Protein AF-A0A431I0K6-F1 (afdb_monomer_lite)

Secondary structure (DSSP, 8-state):
---TTTT-SHHHHHHHHHHHHHHHHHHHHHHHHHHHHHHHHHHHHHHHHHHHHHHTT---HHHHHHHHHHHHHHHHHHHHHHHHHHHHHHHHHHHHHHHHHHTT----HHHHHHHHHHHHH--GGGGSHHHHHHHHHHHHTT-

Sequence (143 aa):
MSFENLFSSEAAKQYLADIKQLVNEINQINQQIFQSSQQYIQEGYSEYSAHLQSLFTLKNPMEMFEANRKYLEHSTAKFQELVTKRYSLFQELVATLNKAQANGFKVPSSVQDLLSQFKRNSNIDAFKPENWSKFSEFFKSQA

Radius of gyration: 22.01 Å; chains: 1; bounding box: 40×24×76 Å

Structure (mmCIF, N/CA/C/O backbone):
data_AF-A0A431I0K6-F1
#
_entry.id   AF-A0A431I0K6-F1
#
loop_
_atom_site.group_PDB
_atom_site.id
_atom_site.type_symbol
_atom_site.label_atom_id
_atom_site.label_alt_id
_atom_site.label_comp_id
_atom_site.label_asym_id
_atom_site.label_entity_id
_atom_site.label_seq_id
_atom_site.pdbx_PDB_ins_code
_atom_site.Cartn_x
_atom_site.Cartn_y
_atom_site.Cartn_z
_atom_site.occupancy
_atom_site.B_iso_or_equiv
_atom_site.auth_seq_id
_atom_site.auth_comp_id
_atom_site.auth_asym_id
_atom_site.auth_atom_id
_atom_site.pdbx_PDB_model_num
ATOM 1 N N . MET A 1 1 ? 16.867 6.048 -39.315 1.00 38.44 1 MET A N 1
ATOM 2 C CA . MET A 1 1 ? 16.952 4.964 -38.316 1.00 38.44 1 MET A CA 1
ATOM 3 C C . MET A 1 1 ? 15.549 4.429 -38.129 1.00 38.44 1 MET A C 1
ATOM 5 O O . MET A 1 1 ? 14.679 5.216 -37.769 1.00 38.44 1 MET A O 1
ATOM 9 N N . SER A 1 2 ? 15.299 3.174 -38.508 1.00 34.72 2 SER A N 1
ATOM 10 C CA . SER A 1 2 ? 13.979 2.561 -38.370 1.00 34.72 2 SER A CA 1
ATOM 11 C C . SER A 1 2 ? 13.647 2.395 -36.885 1.00 34.72 2 SER A C 1
ATOM 13 O O . SER A 1 2 ? 14.501 2.045 -36.076 1.00 34.72 2 SER A O 1
ATOM 15 N N . PHE A 1 3 ? 12.393 2.674 -36.529 1.00 42.78 3 PHE A N 1
ATOM 16 C CA . PHE A 1 3 ? 11.791 2.411 -35.216 1.00 42.78 3 PHE A CA 1
ATOM 17 C C . PHE A 1 3 ? 11.561 0.906 -34.977 1.00 42.78 3 PHE A C 1
ATOM 19 O O . PHE A 1 3 ? 10.742 0.516 -34.147 1.00 42.78 3 PHE A O 1
ATOM 26 N N . GLU A 1 4 ? 12.246 0.047 -35.728 1.00 39.56 4 GLU A N 1
ATOM 27 C CA . GLU A 1 4 ? 12.100 -1.389 -35.609 1.00 39.56 4 GLU A CA 1
ATOM 28 C C . GLU A 1 4 ? 12.792 -1.835 -34.325 1.00 39.56 4 GLU A C 1
ATOM 30 O O . GLU A 1 4 ? 14.008 -1.733 -34.171 1.00 39.56 4 GLU A O 1
ATOM 35 N N . ASN A 1 5 ? 11.972 -2.349 -33.406 1.00 45.25 5 ASN A N 1
ATOM 36 C CA . ASN A 1 5 ? 12.382 -3.188 -32.289 1.00 45.25 5 ASN A CA 1
ATOM 37 C C . ASN A 1 5 ? 13.062 -2.514 -31.083 1.00 45.25 5 ASN A C 1
ATOM 39 O O . ASN A 1 5 ? 13.921 -3.102 -30.432 1.00 45.25 5 ASN A O 1
ATOM 43 N N . LEU A 1 6 ? 12.553 -1.357 -30.643 1.00 48.44 6 LEU A N 1
ATOM 44 C CA . LEU A 1 6 ? 12.852 -0.822 -29.297 1.00 48.44 6 LEU A CA 1
ATOM 45 C C . LEU A 1 6 ? 12.408 -1.753 -28.136 1.00 48.44 6 LEU A C 1
ATOM 47 O O . LEU A 1 6 ? 12.758 -1.496 -26.988 1.00 48.44 6 LEU A O 1
ATOM 51 N N . PHE A 1 7 ? 11.670 -2.833 -28.433 1.00 52.03 7 PHE A N 1
ATOM 52 C CA . PHE A 1 7 ? 11.089 -3.775 -27.465 1.00 52.03 7 PHE A CA 1
ATOM 53 C C . PHE A 1 7 ? 11.314 -5.261 -27.812 1.00 52.03 7 PHE A C 1
ATOM 55 O O . PHE A 1 7 ? 10.664 -6.133 -27.239 1.00 52.03 7 PHE A O 1
ATOM 62 N N . SER A 1 8 ? 12.217 -5.593 -28.743 1.00 55.75 8 SER A N 1
ATOM 63 C CA . SER A 1 8 ? 12.452 -7.000 -29.118 1.00 55.75 8 SER A CA 1
ATOM 64 C C . SER A 1 8 ? 13.402 -7.748 -28.191 1.00 55.75 8 SER A C 1
ATOM 66 O O . SER A 1 8 ? 13.556 -8.959 -28.348 1.00 55.75 8 SER A O 1
ATOM 68 N N . SER A 1 9 ? 14.079 -7.056 -27.271 1.00 69.00 9 SER A N 1
ATOM 69 C CA . SER A 1 9 ? 14.990 -7.713 -26.342 1.00 69.00 9 SER A CA 1
ATOM 70 C C . SER A 1 9 ? 14.202 -8.410 -25.237 1.00 69.00 9 SER A C 1
ATOM 72 O O . SER A 1 9 ? 13.230 -7.877 -24.698 1.00 69.00 9 SER A O 1
ATOM 74 N N . GLU A 1 10 ? 14.644 -9.610 -24.877 1.00 75.94 10 GLU A N 1
ATOM 75 C CA . GLU A 1 10 ? 14.040 -10.398 -23.801 1.00 75.94 10 GLU A CA 1
ATOM 76 C C . GLU A 1 10 ? 14.016 -9.621 -22.474 1.00 75.94 10 GLU A C 1
ATOM 78 O O . GLU A 1 10 ? 13.036 -9.651 -21.736 1.00 75.94 10 GLU A O 1
ATOM 83 N N . ALA A 1 11 ? 15.046 -8.806 -22.231 1.00 73.56 11 ALA A N 1
ATOM 84 C CA . ALA A 1 11 ? 15.124 -7.924 -21.072 1.00 73.56 11 ALA A CA 1
ATOM 85 C C . ALA A 1 11 ? 14.000 -6.870 -21.036 1.00 73.56 11 ALA A C 1
ATOM 87 O O . ALA A 1 11 ? 13.433 -6.618 -19.976 1.00 73.56 11 ALA A O 1
ATOM 88 N N . ALA A 1 12 ? 13.639 -6.264 -22.174 1.00 72.12 12 ALA A N 1
ATOM 89 C CA . ALA A 1 12 ? 12.556 -5.278 -22.224 1.00 72.12 12 ALA A CA 1
ATOM 90 C C . ALA A 1 12 ? 11.185 -5.919 -21.954 1.00 72.12 12 ALA A C 1
ATOM 92 O O . ALA A 1 12 ? 10.350 -5.325 -21.268 1.00 72.12 12 ALA A O 1
ATOM 93 N N . LYS A 1 13 ? 10.973 -7.147 -22.447 1.00 78.50 13 LYS A N 1
ATOM 94 C CA . LYS A 1 13 ? 9.768 -7.936 -22.155 1.00 78.50 13 LYS A CA 1
ATOM 95 C C . LYS A 1 13 ? 9.687 -8.312 -20.677 1.00 78.50 13 LYS A C 1
ATOM 97 O O . LYS A 1 13 ? 8.618 -8.165 -20.088 1.00 78.50 13 LYS A O 1
ATOM 102 N N . GLN A 1 14 ? 10.810 -8.713 -20.078 1.00 82.94 14 GLN A N 1
ATOM 103 C CA . GLN A 1 14 ? 10.878 -9.024 -18.652 1.00 82.94 14 GLN A CA 1
ATOM 104 C C . GLN A 1 14 ? 10.561 -7.794 -17.795 1.00 82.94 14 GLN A C 1
ATOM 106 O O . GLN A 1 14 ? 9.685 -7.866 -16.941 1.00 82.94 14 GLN A O 1
ATOM 111 N N . TYR A 1 15 ? 11.165 -6.633 -18.079 1.00 81.12 15 TYR A N 1
ATOM 112 C CA . TYR A 1 15 ? 10.842 -5.403 -17.347 1.00 81.12 15 TYR A CA 1
ATOM 113 C C . TYR A 1 15 ? 9.363 -5.030 -17.459 1.00 81.12 15 TYR A C 1
ATOM 115 O O . TYR A 1 15 ? 8.754 -4.634 -16.468 1.00 81.12 15 TYR A O 1
ATOM 123 N N . LEU A 1 16 ? 8.760 -5.170 -18.643 1.00 81.62 16 LEU A N 1
ATOM 124 C CA . LEU A 1 16 ? 7.332 -4.913 -18.815 1.00 81.62 16 LEU A CA 1
ATOM 125 C C . LEU A 1 16 ? 6.475 -5.876 -17.978 1.00 81.62 16 LEU A C 1
ATOM 127 O O . LEU A 1 16 ? 5.482 -5.440 -17.395 1.00 81.62 16 LEU A O 1
ATOM 131 N N . ALA A 1 17 ? 6.845 -7.157 -17.916 1.00 84.69 17 ALA A N 1
ATOM 132 C CA . ALA A 1 17 ? 6.161 -8.156 -17.101 1.00 84.69 17 ALA A CA 1
ATOM 133 C C . ALA A 1 17 ? 6.278 -7.842 -15.600 1.00 84.69 17 ALA A C 1
ATOM 135 O O . ALA A 1 17 ? 5.253 -7.768 -14.922 1.00 84.69 17 ALA A O 1
ATOM 136 N N . ASP A 1 18 ? 7.488 -7.552 -15.116 1.00 84.56 18 ASP A N 1
ATOM 137 C CA . ASP A 1 18 ? 7.754 -7.212 -13.713 1.00 84.56 18 ASP A CA 1
ATOM 138 C C . ASP A 1 18 ? 6.982 -5.951 -13.292 1.00 84.56 18 ASP A C 1
ATOM 140 O O . ASP A 1 18 ? 6.323 -5.918 -12.253 1.00 84.56 18 ASP A O 1
ATOM 144 N N . ILE A 1 19 ? 6.988 -4.909 -14.134 1.00 84.25 19 ILE A N 1
ATOM 145 C CA . ILE A 1 19 ? 6.246 -3.667 -13.876 1.00 84.25 19 ILE A CA 1
ATOM 146 C C . ILE A 1 19 ? 4.733 -3.934 -13.848 1.00 84.25 19 ILE A C 1
ATOM 148 O O . ILE A 1 19 ? 4.036 -3.409 -12.977 1.00 84.25 19 ILE A O 1
ATOM 152 N N . LYS A 1 20 ? 4.204 -4.751 -14.771 1.00 84.38 20 LYS A N 1
ATOM 153 C CA . LYS A 1 20 ? 2.782 -5.142 -14.777 1.00 84.38 20 LYS A CA 1
ATOM 154 C C . LYS A 1 20 ? 2.404 -5.895 -13.505 1.00 84.38 20 LYS A C 1
ATOM 156 O O . LYS A 1 20 ? 1.363 -5.597 -12.919 1.00 84.38 20 LYS A O 1
ATOM 161 N N . GLN A 1 21 ? 3.238 -6.836 -13.070 1.00 87.69 21 GLN A N 1
ATOM 162 C CA . GLN A 1 21 ? 3.013 -7.591 -11.843 1.00 87.69 21 GLN A CA 1
ATOM 163 C C . GLN A 1 21 ? 2.968 -6.664 -10.625 1.00 87.69 21 GLN A C 1
ATOM 165 O O . GLN A 1 21 ? 1.979 -6.678 -9.896 1.00 87.69 21 GLN A O 1
ATOM 170 N N . LEU A 1 22 ? 3.964 -5.790 -10.463 1.00 84.44 22 LEU A N 1
ATOM 171 C CA . LEU A 1 22 ? 4.022 -4.847 -9.343 1.00 84.44 22 LEU A CA 1
ATOM 172 C C . LEU A 1 22 ? 2.802 -3.916 -9.305 1.00 84.44 22 LEU A C 1
ATOM 174 O O . LEU A 1 22 ? 2.212 -3.709 -8.246 1.00 84.44 22 LEU A O 1
ATOM 178 N N . VAL A 1 23 ? 2.363 -3.392 -10.456 1.00 83.31 23 VAL A N 1
ATOM 179 C CA . VAL A 1 23 ? 1.148 -2.560 -10.522 1.00 83.31 23 VAL A CA 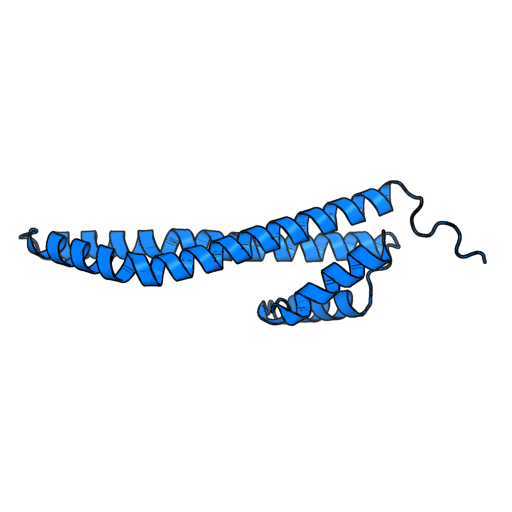1
ATOM 180 C C . VAL A 1 23 ? -0.100 -3.351 -10.112 1.00 83.31 23 VAL A C 1
ATOM 182 O O . VAL A 1 23 ? -0.959 -2.819 -9.404 1.00 83.31 23 VAL A O 1
ATOM 185 N N . ASN A 1 24 ? -0.204 -4.622 -10.506 1.00 84.06 24 ASN A N 1
ATOM 186 C CA . ASN A 1 24 ? -1.318 -5.486 -10.116 1.00 84.06 24 ASN A CA 1
ATOM 187 C C . ASN A 1 24 ? -1.308 -5.817 -8.617 1.00 84.06 24 ASN A C 1
ATOM 189 O O . ASN A 1 24 ? -2.356 -5.751 -7.977 1.00 84.06 24 ASN A O 1
ATOM 193 N N . GLU A 1 25 ? -0.148 -6.114 -8.037 1.00 85.00 25 GLU A N 1
ATOM 194 C CA . GLU A 1 25 ? -0.017 -6.375 -6.599 1.00 85.00 25 GLU A CA 1
ATOM 195 C C . GLU A 1 25 ? -0.364 -5.134 -5.766 1.00 85.00 25 GLU A C 1
ATOM 197 O O . GLU A 1 25 ? -1.108 -5.223 -4.787 1.00 85.00 25 GLU A O 1
ATOM 202 N N . ILE A 1 26 ? 0.083 -3.948 -6.194 1.00 81.75 26 ILE A N 1
ATOM 203 C CA . ILE A 1 26 ? -0.297 -2.677 -5.563 1.00 81.75 26 ILE A CA 1
ATOM 204 C C . ILE A 1 26 ? -1.814 -2.462 -5.648 1.00 81.75 26 ILE A C 1
ATOM 206 O O . ILE A 1 26 ? -2.431 -2.040 -4.668 1.00 81.75 26 ILE A O 1
ATOM 210 N N . ASN A 1 27 ? -2.438 -2.778 -6.788 1.00 81.31 27 ASN A N 1
ATOM 211 C CA . ASN A 1 27 ? -3.893 -2.709 -6.943 1.00 81.31 27 ASN A CA 1
ATOM 212 C C . ASN A 1 27 ? -4.630 -3.621 -5.963 1.00 81.31 27 ASN A C 1
ATOM 214 O O . ASN A 1 27 ? -5.585 -3.182 -5.321 1.00 81.31 27 ASN A O 1
ATOM 218 N N . GLN A 1 28 ? -4.176 -4.864 -5.820 1.00 83.50 28 GLN A N 1
ATOM 219 C CA . GLN A 1 28 ? -4.761 -5.816 -4.879 1.00 83.50 28 GLN A CA 1
ATOM 220 C C . GLN A 1 28 ? -4.639 -5.320 -3.435 1.00 83.50 28 GLN A C 1
ATOM 222 O O . GLN A 1 28 ? -5.629 -5.322 -2.705 1.00 83.50 28 GLN A O 1
ATOM 227 N N . ILE A 1 29 ? -3.468 -4.815 -3.032 1.00 82.75 29 ILE A N 1
ATOM 228 C CA . ILE A 1 29 ? -3.279 -4.242 -1.693 1.00 82.75 29 ILE A CA 1
ATOM 229 C C . ILE A 1 29 ? -4.176 -3.017 -1.471 1.00 82.75 29 ILE A C 1
ATOM 231 O O . ILE A 1 29 ? -4.784 -2.894 -0.411 1.00 82.75 29 ILE A O 1
ATOM 235 N N . ASN A 1 30 ? -4.325 -2.130 -2.459 1.00 79.06 30 ASN A N 1
ATOM 236 C CA . ASN A 1 30 ? -5.230 -0.980 -2.349 1.00 79.06 30 ASN A CA 1
ATOM 237 C C . ASN A 1 30 ? -6.687 -1.418 -2.122 1.00 79.06 30 ASN A C 1
ATOM 239 O O . ASN A 1 30 ? -7.383 -0.831 -1.294 1.00 79.06 30 ASN A O 1
ATOM 243 N N . GLN A 1 31 ? -7.141 -2.460 -2.825 1.00 80.94 31 GLN A N 1
ATOM 244 C CA . GLN A 1 31 ? -8.477 -3.029 -2.633 1.00 80.94 31 GLN A CA 1
ATOM 245 C C . GLN A 1 31 ? -8.631 -3.654 -1.243 1.00 80.94 31 GLN A C 1
ATOM 247 O O . GLN A 1 31 ? -9.644 -3.423 -0.590 1.00 80.94 31 GLN A O 1
ATOM 252 N N . GLN A 1 32 ? -7.619 -4.380 -0.761 1.00 81.94 32 GLN A N 1
ATOM 253 C CA . GLN A 1 32 ? -7.614 -4.958 0.587 1.00 81.94 32 GLN A CA 1
ATOM 254 C C . GLN A 1 32 ? -7.644 -3.885 1.677 1.00 81.94 32 GLN A C 1
ATOM 256 O O . GLN A 1 32 ? -8.368 -4.036 2.654 1.00 81.94 32 GLN A O 1
ATOM 261 N N . ILE A 1 33 ? -6.911 -2.781 1.504 1.00 78.12 33 ILE A N 1
ATOM 262 C CA . ILE A 1 33 ? -6.958 -1.630 2.415 1.00 78.12 33 ILE A CA 1
ATOM 263 C C . ILE A 1 33 ? -8.367 -1.040 2.433 1.00 78.12 33 ILE A C 1
ATOM 265 O O . ILE A 1 33 ? -8.930 -0.857 3.507 1.00 78.12 33 ILE A O 1
ATOM 269 N N . PHE A 1 34 ? -8.959 -0.791 1.261 1.00 77.69 34 PHE A N 1
ATOM 270 C CA . PHE A 1 34 ? -10.315 -0.253 1.169 1.00 77.69 34 PHE A CA 1
ATOM 271 C C . PHE A 1 34 ? -11.344 -1.173 1.841 1.00 77.69 34 PHE A C 1
ATOM 273 O O . PHE A 1 34 ? -12.154 -0.708 2.641 1.00 77.69 34 PHE A O 1
ATOM 280 N N . GLN A 1 35 ? -11.281 -2.479 1.570 1.00 78.88 35 GLN A N 1
ATOM 281 C CA . GLN A 1 35 ? -12.140 -3.480 2.205 1.00 78.88 35 GLN A CA 1
ATOM 282 C C . GLN A 1 35 ? -11.927 -3.528 3.718 1.00 78.88 35 GLN A C 1
ATOM 284 O O . GLN A 1 35 ? -12.900 -3.479 4.459 1.00 78.88 35 GLN A O 1
ATOM 289 N N . SER A 1 36 ? -10.676 -3.539 4.185 1.00 76.12 36 SER A N 1
ATOM 290 C CA . SER A 1 36 ? -10.355 -3.528 5.613 1.00 76.12 36 SER A CA 1
ATOM 291 C C . SER A 1 36 ? -10.863 -2.262 6.301 1.00 76.12 36 SER A C 1
ATOM 293 O O . SER A 1 36 ? -11.294 -2.335 7.446 1.00 76.12 36 SER A O 1
ATOM 295 N N . SER A 1 37 ? -10.842 -1.108 5.628 1.00 74.06 37 SER A N 1
ATOM 296 C CA . SER A 1 37 ? -11.428 0.129 6.152 1.00 74.06 37 SER A CA 1
ATOM 297 C C . SER A 1 37 ? -12.954 0.062 6.213 1.00 74.06 37 SER A C 1
ATOM 299 O O . SER A 1 37 ? -13.535 0.505 7.197 1.00 74.06 37 SER A O 1
ATOM 301 N N . GLN A 1 38 ? -13.614 -0.509 5.201 1.00 74.62 38 GLN A N 1
ATOM 302 C CA . GLN A 1 38 ? -15.068 -0.712 5.214 1.00 74.62 38 GLN A CA 1
ATOM 303 C C . GLN A 1 38 ? -15.494 -1.710 6.297 1.00 74.62 38 GLN A C 1
ATOM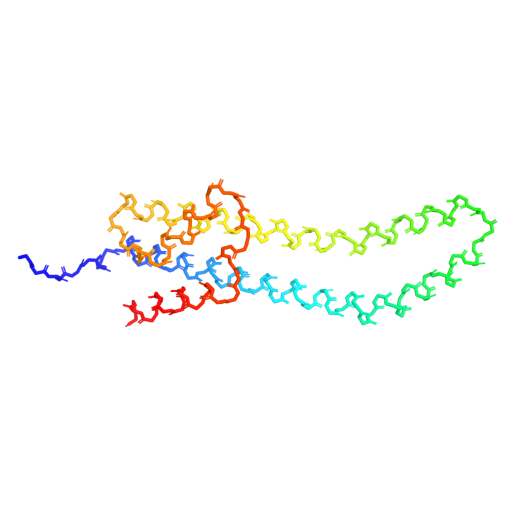 305 O O . GLN A 1 38 ? -16.438 -1.432 7.030 1.00 74.62 38 GLN A O 1
ATOM 310 N N . GLN A 1 39 ? -14.766 -2.818 6.452 1.00 70.56 39 GLN A N 1
ATOM 311 C CA . GLN A 1 39 ? -14.963 -3.786 7.534 1.00 70.56 39 GLN A CA 1
ATOM 312 C C . GLN A 1 39 ? -14.750 -3.136 8.897 1.00 70.56 39 GLN A C 1
ATOM 314 O O . GLN A 1 39 ? -15.618 -3.230 9.750 1.00 70.56 39 GLN A O 1
ATOM 319 N N . TYR A 1 40 ? -13.676 -2.369 9.088 1.00 68.94 40 TYR A N 1
ATOM 320 C CA . TYR A 1 40 ? -13.470 -1.629 10.335 1.00 68.94 40 TYR A CA 1
ATOM 321 C C . TYR A 1 40 ? -14.631 -0.669 10.647 1.00 68.94 40 TYR A C 1
ATOM 323 O O . TYR A 1 40 ? -15.027 -0.532 11.799 1.00 68.94 40 TYR A O 1
ATOM 331 N N . ILE A 1 41 ? -15.219 -0.025 9.636 1.00 68.81 41 ILE A N 1
ATOM 332 C CA . ILE A 1 41 ? -16.385 0.845 9.833 1.00 68.81 41 ILE A CA 1
ATOM 333 C C . ILE A 1 41 ? -17.647 0.028 10.146 1.00 68.81 41 ILE A C 1
ATOM 335 O O . ILE A 1 41 ? -18.417 0.426 11.008 1.00 68.81 41 ILE A O 1
ATOM 339 N N . GLN A 1 42 ? -17.899 -1.091 9.466 1.00 68.06 42 GLN A N 1
ATOM 340 C CA . GLN A 1 42 ? -19.146 -1.855 9.613 1.00 68.06 42 GLN A CA 1
ATOM 341 C C . GLN A 1 42 ? -19.108 -2.844 10.785 1.00 68.06 42 GLN A C 1
ATOM 343 O O . GLN A 1 42 ? -19.999 -2.845 11.633 1.00 68.06 42 GLN A O 1
ATOM 348 N N . GLU A 1 43 ? -18.069 -3.671 10.838 1.00 62.84 43 GLU A N 1
ATOM 349 C CA . GLU A 1 43 ? -17.837 -4.686 11.865 1.00 62.84 43 GLU A CA 1
ATOM 350 C C . GLU A 1 43 ? -17.297 -4.027 13.137 1.00 62.84 43 GLU A C 1
ATOM 352 O O . GLU A 1 43 ? -17.765 -4.342 14.226 1.00 62.84 43 GLU A O 1
ATOM 357 N N . GLY A 1 44 ? -16.423 -3.022 13.019 1.00 63.94 44 GLY A N 1
ATOM 358 C CA . GLY A 1 44 ? -15.783 -2.399 14.178 1.00 63.94 44 GLY A CA 1
ATOM 359 C C . GLY A 1 44 ? -16.751 -1.730 15.152 1.00 63.94 44 GLY A C 1
ATOM 360 O O . GLY A 1 44 ? -16.514 -1.814 16.349 1.00 63.94 44 GLY A O 1
ATOM 361 N N . TYR A 1 45 ? -17.876 -1.141 14.719 1.00 64.00 45 TYR A N 1
ATOM 362 C CA . TYR A 1 45 ? -18.868 -0.614 15.675 1.00 64.00 45 TYR A CA 1
ATOM 363 C C . TYR A 1 45 ? -19.594 -1.724 16.447 1.00 64.00 45 TYR A C 1
ATOM 365 O O . TYR A 1 45 ? -19.824 -1.586 17.651 1.00 64.00 45 TYR A O 1
ATOM 373 N N . SER A 1 46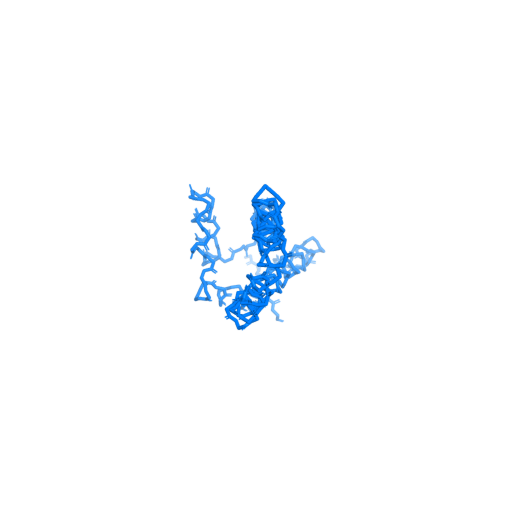 ? -19.939 -2.826 15.777 1.00 75.44 46 SER A N 1
ATOM 374 C CA . SER A 1 46 ? -20.625 -3.960 16.406 1.00 75.44 46 SER A CA 1
ATOM 375 C C . SER A 1 46 ? -19.675 -4.766 17.296 1.00 75.44 46 SER A C 1
ATOM 377 O O . SER A 1 46 ? -19.991 -5.051 18.451 1.00 75.44 46 SER A O 1
ATOM 379 N N . GLU A 1 47 ? -18.489 -5.097 16.790 1.00 79.12 47 GLU A N 1
ATOM 380 C CA . GLU A 1 47 ? -17.452 -5.834 17.511 1.00 79.12 47 GLU A CA 1
ATOM 381 C C . GLU A 1 47 ? -16.895 -5.024 18.678 1.00 79.12 47 GLU A C 1
ATOM 383 O O . GLU A 1 47 ? -16.732 -5.571 19.766 1.00 79.12 47 GLU A O 1
ATOM 388 N N . TYR A 1 48 ? -16.697 -3.709 18.519 1.00 78.25 48 TYR A N 1
ATOM 389 C CA . TYR A 1 48 ? -16.271 -2.863 19.633 1.00 78.25 48 TYR A CA 1
ATOM 390 C C . TYR A 1 48 ? -17.358 -2.748 20.703 1.00 78.25 48 TYR A C 1
ATOM 392 O O . TYR A 1 48 ? -17.045 -2.753 21.889 1.00 78.25 48 TYR A O 1
ATOM 400 N N . SER A 1 49 ? -18.640 -2.707 20.321 1.00 80.38 49 SER A N 1
ATOM 401 C CA . SER A 1 49 ? -19.741 -2.744 21.291 1.00 80.38 49 SER A CA 1
ATOM 402 C C . SER A 1 49 ? -19.753 -4.054 22.089 1.00 80.38 49 SER A C 1
ATOM 404 O O . SER A 1 49 ? -19.853 -4.021 23.317 1.00 80.38 49 SER A O 1
ATOM 406 N N . ALA A 1 50 ? -19.574 -5.199 21.423 1.00 85.94 50 ALA A N 1
ATOM 407 C CA . ALA A 1 50 ? -19.461 -6.501 22.079 1.00 85.94 50 ALA A CA 1
ATOM 408 C C . ALA A 1 50 ? -18.199 -6.605 22.959 1.00 85.94 50 ALA A C 1
ATOM 410 O O . ALA A 1 50 ? -18.255 -7.107 24.082 1.00 85.94 50 ALA A O 1
ATOM 411 N N . HIS A 1 51 ? -17.071 -6.067 22.491 1.00 88.75 51 HIS A N 1
ATOM 412 C CA . HIS A 1 51 ? -15.829 -5.979 23.255 1.00 88.75 51 HIS A CA 1
ATOM 413 C C . HIS A 1 51 ? -16.015 -5.134 24.519 1.00 88.75 51 HIS A C 1
ATOM 415 O O . HIS A 1 51 ? -15.700 -5.607 25.607 1.00 88.75 51 HIS A O 1
ATOM 421 N N . LEU A 1 52 ? -16.628 -3.949 24.423 1.00 86.00 52 LEU A N 1
ATOM 422 C CA . LEU A 1 52 ? -16.966 -3.117 25.584 1.00 86.00 52 LEU A CA 1
ATOM 423 C C . LEU A 1 52 ? -17.845 -3.873 26.589 1.00 86.00 52 LEU A C 1
ATOM 425 O O . LEU A 1 52 ? -17.581 -3.812 27.787 1.00 86.00 52 LEU A O 1
ATOM 429 N N . GLN A 1 53 ? -18.844 -4.629 26.122 1.00 90.00 53 GLN A N 1
ATOM 430 C CA . GLN A 1 53 ? -19.654 -5.487 26.994 1.00 90.00 53 GLN A CA 1
ATOM 431 C C . GLN A 1 53 ? -18.809 -6.554 27.696 1.00 90.00 53 GLN A C 1
ATOM 433 O O . GLN A 1 53 ? -18.991 -6.784 28.891 1.00 90.00 53 GLN A O 1
ATOM 438 N N . SER A 1 54 ? -17.844 -7.159 26.996 1.00 91.25 54 SER A N 1
ATOM 439 C CA . SER A 1 54 ? -16.924 -8.122 27.608 1.00 91.25 54 SER A CA 1
ATOM 440 C C . SER A 1 54 ? -16.020 -7.479 28.665 1.00 91.25 54 SER A C 1
ATOM 442 O O . SER A 1 54 ? -15.787 -8.094 29.705 1.00 91.25 54 SER A O 1
ATOM 444 N N . LEU A 1 55 ? -15.589 -6.223 28.483 1.00 89.81 55 LEU A N 1
ATOM 445 C CA . LEU A 1 55 ? -14.795 -5.503 29.485 1.00 89.81 55 LEU A CA 1
ATOM 446 C C . LEU A 1 55 ? -15.561 -5.331 30.804 1.00 89.81 55 LEU A C 1
ATOM 448 O O . LEU A 1 55 ? -14.964 -5.473 31.866 1.00 89.81 55 LEU A O 1
ATOM 452 N N . PHE A 1 56 ? -16.881 -5.119 30.758 1.00 88.25 56 PHE A N 1
ATOM 453 C CA . PHE A 1 56 ? -17.718 -5.014 31.963 1.00 88.25 56 PHE A CA 1
ATOM 454 C C . PHE A 1 56 ? -17.872 -6.333 32.739 1.00 88.25 56 PHE A C 1
ATOM 456 O O . PHE A 1 56 ? -18.336 -6.318 33.879 1.00 88.25 56 PHE A O 1
ATOM 463 N N . THR A 1 57 ? -17.484 -7.471 32.155 1.00 91.62 57 THR A N 1
ATOM 464 C CA . THR A 1 57 ? -17.442 -8.763 32.867 1.00 91.62 57 THR A CA 1
ATOM 465 C C . THR A 1 57 ? -16.174 -8.934 33.705 1.00 91.62 57 THR A C 1
ATOM 467 O O . THR A 1 57 ? -16.150 -9.742 34.639 1.00 91.62 57 THR A O 1
ATOM 470 N N . LEU A 1 58 ? -15.131 -8.154 33.412 1.00 90.19 58 LEU A N 1
ATOM 471 C CA . LEU A 1 58 ? -13.888 -8.152 34.169 1.00 90.19 58 LEU A CA 1
ATOM 472 C C . LEU A 1 58 ? -14.080 -7.334 35.449 1.00 90.19 58 LEU A C 1
ATOM 474 O O . LEU A 1 58 ? -14.675 -6.261 35.445 1.00 90.19 58 LEU A O 1
ATOM 478 N N . LYS A 1 59 ? -13.564 -7.841 36.571 1.00 87.62 59 LYS A N 1
ATOM 479 C CA . LYS A 1 59 ? -13.671 -7.166 37.879 1.00 87.62 59 LYS A CA 1
ATOM 480 C C . LYS A 1 59 ? -12.457 -6.298 38.200 1.00 87.62 59 LYS A C 1
ATOM 482 O O . LYS A 1 59 ? -12.534 -5.436 39.069 1.00 87.62 59 LYS A O 1
ATOM 487 N N . ASN A 1 60 ? -11.341 -6.541 37.518 1.00 90.31 60 ASN A N 1
ATOM 488 C CA . ASN A 1 60 ? -10.071 -5.874 37.749 1.00 90.31 60 ASN A CA 1
ATOM 489 C C . ASN A 1 60 ? -9.848 -4.772 36.692 1.00 90.31 60 ASN A C 1
ATOM 491 O O . ASN A 1 60 ? -9.721 -5.087 35.506 1.00 90.31 60 ASN A O 1
ATOM 495 N N . PRO A 1 61 ? -9.753 -3.491 37.093 1.00 76.25 61 PRO A N 1
ATOM 496 C CA . PRO A 1 61 ? -9.510 -2.379 36.175 1.00 76.25 61 PRO A CA 1
ATOM 497 C C . PRO A 1 61 ? -8.240 -2.522 35.328 1.00 76.25 61 PRO A C 1
ATOM 499 O O . PRO A 1 61 ? -8.221 -2.064 34.187 1.00 76.25 61 PRO A O 1
ATOM 502 N N . MET A 1 62 ? -7.196 -3.188 35.837 1.00 85.38 62 MET A N 1
ATOM 503 C CA . MET A 1 62 ? -5.988 -3.410 35.038 1.00 85.38 62 MET A CA 1
ATOM 504 C C . MET A 1 62 ? -6.160 -4.487 33.972 1.00 85.38 62 MET A C 1
ATOM 506 O O . MET A 1 62 ? -5.619 -4.349 32.878 1.00 85.38 62 MET A O 1
ATOM 510 N N . GLU A 1 63 ? -6.952 -5.522 34.245 1.00 86.25 63 GLU A N 1
ATOM 511 C CA . GLU A 1 63 ? -7.303 -6.522 33.231 1.00 86.25 63 GLU A CA 1
ATOM 512 C C . GLU A 1 63 ? -8.169 -5.902 32.134 1.00 86.25 63 GLU A C 1
ATOM 514 O O . GLU A 1 63 ? -7.952 -6.188 30.959 1.00 86.25 63 GLU A O 1
ATOM 519 N N . MET A 1 64 ? -9.086 -4.995 32.495 1.00 83.62 64 MET A N 1
ATOM 520 C CA . MET A 1 64 ? -9.865 -4.222 31.522 1.00 83.62 64 MET A CA 1
ATOM 521 C C . MET A 1 64 ? -8.968 -3.367 30.627 1.00 83.62 64 MET A C 1
ATOM 523 O O . MET A 1 64 ? -9.122 -3.386 29.406 1.00 83.62 64 MET A O 1
ATOM 527 N N . PHE A 1 65 ? -8.021 -2.633 31.220 1.00 81.88 65 PHE A N 1
ATOM 528 C CA . PHE A 1 65 ? -7.082 -1.802 30.470 1.00 81.88 65 PHE A CA 1
ATOM 529 C C . PHE A 1 65 ? -6.241 -2.634 29.495 1.00 81.88 65 PHE A C 1
ATOM 531 O O . PHE A 1 65 ? -6.179 -2.309 28.311 1.00 81.88 65 PHE A O 1
ATOM 538 N N . GLU A 1 66 ? -5.644 -3.734 29.959 1.00 84.81 66 GLU A N 1
ATOM 539 C CA . GLU A 1 66 ? -4.815 -4.602 29.116 1.00 84.81 66 GLU A CA 1
ATOM 540 C C . GLU A 1 66 ? -5.619 -5.298 28.012 1.00 84.81 66 GLU A C 1
ATOM 542 O O . GLU A 1 66 ? -5.158 -5.384 26.873 1.00 84.81 66 GLU A O 1
ATOM 547 N N . ALA A 1 67 ? -6.832 -5.767 28.315 1.00 85.31 67 ALA A N 1
ATOM 548 C CA . ALA A 1 67 ? -7.721 -6.360 27.320 1.00 85.31 67 ALA A CA 1
ATOM 549 C C . ALA A 1 67 ? -8.118 -5.337 26.248 1.00 85.31 67 ALA A C 1
ATOM 551 O O . ALA A 1 67 ? -8.085 -5.642 25.054 1.00 85.31 67 ALA A O 1
ATOM 552 N N . ASN A 1 68 ? -8.426 -4.103 26.655 1.00 83.75 68 ASN A N 1
ATOM 553 C CA . ASN A 1 68 ? -8.758 -3.038 25.719 1.00 83.75 68 ASN A CA 1
ATOM 554 C C . ASN A 1 68 ? -7.557 -2.619 24.863 1.00 83.75 68 ASN A C 1
ATOM 556 O O . ASN A 1 68 ? -7.688 -2.487 23.648 1.00 83.75 68 ASN A O 1
ATOM 560 N N . ARG A 1 69 ? -6.371 -2.480 25.469 1.00 82.19 69 ARG A N 1
ATOM 561 C CA . ARG A 1 69 ? -5.122 -2.183 24.757 1.00 82.19 69 ARG A CA 1
ATOM 562 C C . ARG A 1 69 ? -4.850 -3.220 23.665 1.00 82.19 69 ARG A C 1
ATOM 564 O O . ARG A 1 69 ? -4.643 -2.844 22.517 1.00 82.19 69 ARG A O 1
ATOM 571 N N . LYS A 1 70 ? -4.923 -4.515 23.995 1.00 84.94 70 LYS A N 1
ATOM 572 C CA . LYS A 1 70 ? -4.701 -5.611 23.034 1.00 84.94 70 LYS A CA 1
ATOM 573 C C . LYS A 1 70 ? -5.707 -5.613 21.885 1.00 84.94 70 LYS A C 1
ATOM 575 O O . LYS A 1 70 ? -5.317 -5.857 20.748 1.00 84.94 70 LYS A O 1
ATOM 580 N N . TYR A 1 71 ? -6.982 -5.341 22.165 1.00 83.12 71 TYR A N 1
ATOM 581 C CA . TYR A 1 71 ? -8.012 -5.248 21.129 1.00 83.12 71 TYR A CA 1
ATOM 582 C C . TYR A 1 71 ? -7.706 -4.118 20.135 1.00 83.12 71 TYR A C 1
ATOM 584 O O . TYR A 1 71 ? -7.706 -4.330 18.921 1.00 83.12 71 TYR A O 1
ATOM 592 N N . LEU A 1 72 ? -7.367 -2.931 20.650 1.00 76.38 72 LEU A N 1
ATOM 593 C CA . LEU A 1 72 ? -7.004 -1.780 19.823 1.00 76.38 72 LEU A CA 1
ATOM 594 C C . LEU A 1 72 ? -5.736 -2.052 19.000 1.00 76.38 72 LEU A C 1
ATOM 596 O O . LEU A 1 72 ? -5.718 -1.780 17.799 1.00 76.38 72 LEU A O 1
ATOM 600 N N . GLU A 1 73 ? -4.711 -2.651 19.604 1.00 77.19 73 GLU A N 1
ATOM 601 C CA . GLU A 1 73 ? -3.478 -3.057 18.914 1.00 77.19 73 GLU A CA 1
ATOM 602 C C . GLU A 1 73 ? -3.747 -4.071 17.800 1.00 77.19 73 GLU A C 1
ATOM 604 O O . GLU A 1 73 ? -3.250 -3.915 16.688 1.00 77.19 73 GLU A O 1
ATOM 609 N N . HIS A 1 74 ? -4.583 -5.079 18.051 1.00 77.94 74 HIS A N 1
ATOM 610 C CA . HIS A 1 74 ? -4.925 -6.072 17.037 1.00 77.94 74 HIS A CA 1
ATOM 611 C C . HIS A 1 74 ? -5.685 -5.450 15.857 1.00 77.94 74 HIS A C 1
ATOM 613 O O . HIS A 1 74 ? -5.359 -5.713 14.698 1.00 77.94 74 HIS A O 1
ATOM 619 N N . SER A 1 75 ? -6.652 -4.572 16.148 1.00 69.31 75 SER A N 1
ATOM 620 C CA . SER A 1 75 ? -7.451 -3.894 15.120 1.00 69.31 75 SER A CA 1
ATOM 621 C C . SER A 1 75 ? -6.612 -2.978 14.217 1.00 69.31 75 SER A C 1
ATOM 623 O O . SER A 1 75 ? -6.916 -2.808 13.037 1.00 69.31 75 SER A O 1
ATOM 625 N N . THR A 1 76 ? -5.519 -2.424 14.748 1.00 72.62 76 THR A N 1
ATOM 626 C CA . THR A 1 76 ? -4.640 -1.487 14.037 1.00 72.62 76 THR A CA 1
ATOM 627 C C . THR A 1 76 ? -3.467 -2.179 13.340 1.00 72.62 76 THR A C 1
ATOM 629 O O . THR A 1 76 ? -3.048 -1.719 12.276 1.00 72.62 76 THR A O 1
ATOM 632 N N . ALA A 1 77 ? -2.988 -3.316 13.858 1.00 77.31 77 ALA A N 1
ATOM 633 C CA . ALA A 1 77 ? -1.850 -4.052 13.305 1.00 77.31 77 ALA A CA 1
ATOM 634 C C . ALA A 1 77 ? -2.079 -4.515 11.857 1.00 77.31 77 ALA A C 1
ATOM 636 O O . ALA A 1 77 ? -1.235 -4.275 10.997 1.00 77.31 77 ALA A O 1
ATOM 637 N N . LYS A 1 78 ? -3.244 -5.099 11.546 1.00 74.69 78 LYS A N 1
ATOM 638 C CA . LYS A 1 78 ? -3.559 -5.577 10.185 1.00 74.69 78 LYS A CA 1
ATOM 639 C C . LYS A 1 78 ? -3.562 -4.441 9.158 1.00 74.69 78 LYS A C 1
ATOM 641 O O . LYS A 1 78 ? -3.041 -4.584 8.053 1.00 74.69 78 LYS A O 1
ATOM 646 N N . PHE A 1 79 ? -4.138 -3.295 9.518 1.00 73.69 79 PHE A N 1
ATOM 647 C CA . PHE A 1 79 ? -4.131 -2.118 8.652 1.00 73.69 79 PHE A CA 1
ATOM 648 C C . PHE A 1 79 ? -2.707 -1.586 8.458 1.00 73.69 79 PHE A C 1
ATOM 650 O O . PHE A 1 79 ? -2.307 -1.271 7.337 1.00 73.69 79 PHE A O 1
ATOM 657 N N . GLN A 1 80 ? -1.923 -1.544 9.535 1.00 75.94 80 GLN A N 1
ATOM 658 C CA . GLN A 1 80 ? -0.531 -1.116 9.491 1.00 75.94 80 GLN A CA 1
ATOM 659 C C . GLN A 1 80 ? 0.320 -2.026 8.594 1.00 75.94 80 GLN A C 1
ATOM 661 O O . GLN A 1 80 ? 1.057 -1.517 7.754 1.00 75.94 80 GLN A O 1
ATOM 666 N N . GLU A 1 81 ? 0.160 -3.348 8.681 1.00 81.06 81 GLU A N 1
ATOM 667 C CA . GLU A 1 81 ? 0.828 -4.312 7.797 1.00 81.06 81 GLU A CA 1
ATOM 668 C C . GLU A 1 81 ? 0.499 -4.072 6.318 1.00 81.06 81 GLU A C 1
ATOM 670 O O . GLU A 1 81 ? 1.402 -4.028 5.478 1.00 81.06 81 GLU A O 1
ATOM 675 N N . LEU A 1 82 ? -0.782 -3.863 5.988 1.00 79.12 82 LEU A N 1
ATOM 676 C CA . LEU A 1 82 ? -1.212 -3.577 4.617 1.00 79.12 82 LEU A CA 1
ATOM 677 C C . LEU A 1 82 ? -0.606 -2.267 4.091 1.00 79.12 82 LEU A C 1
ATOM 679 O O . LEU A 1 82 ? -0.132 -2.218 2.953 1.00 79.12 82 LEU A O 1
ATOM 683 N N . VAL A 1 83 ? -0.575 -1.216 4.915 1.00 76.12 83 VAL A N 1
ATOM 684 C CA . VAL A 1 83 ? 0.029 0.077 4.558 1.00 76.12 83 VAL A CA 1
ATOM 685 C C . VAL A 1 83 ? 1.543 -0.049 4.369 1.00 76.12 83 VAL A C 1
ATOM 687 O O . VAL A 1 83 ? 2.079 0.459 3.381 1.00 76.12 83 VAL A O 1
ATOM 690 N N . THR A 1 84 ? 2.238 -0.767 5.252 1.00 81.44 84 THR A N 1
ATOM 691 C CA . THR A 1 84 ? 3.679 -1.026 5.127 1.00 81.44 84 THR A CA 1
ATOM 692 C C . THR A 1 84 ? 3.992 -1.821 3.861 1.00 81.44 84 THR A C 1
ATOM 694 O O . THR A 1 84 ? 4.891 -1.444 3.105 1.00 81.44 84 THR A O 1
ATOM 697 N N . LYS A 1 85 ? 3.219 -2.875 3.568 1.00 84.12 85 LYS A N 1
ATOM 698 C CA . LYS A 1 85 ? 3.384 -3.672 2.347 1.00 84.12 85 LYS A CA 1
ATOM 699 C C . LYS A 1 85 ? 3.146 -2.837 1.089 1.00 84.12 85 LYS A C 1
ATOM 701 O O . LYS A 1 85 ? 3.949 -2.899 0.161 1.00 84.12 85 LYS A O 1
ATOM 706 N N . ARG A 1 86 ? 2.102 -2.000 1.076 1.00 80.88 86 ARG A N 1
ATOM 707 C CA . ARG A 1 86 ? 1.833 -1.044 -0.012 1.00 80.88 86 ARG A CA 1
ATOM 708 C C . ARG A 1 86 ? 3.041 -0.145 -0.273 1.00 80.88 86 ARG A C 1
ATOM 710 O O . ARG A 1 86 ? 3.448 0.022 -1.419 1.00 80.88 86 ARG A O 1
ATOM 717 N N . TYR A 1 87 ? 3.613 0.427 0.784 1.00 78.50 87 TYR A N 1
ATOM 718 C CA . TYR A 1 87 ? 4.769 1.311 0.674 1.00 78.50 87 TYR A CA 1
ATOM 719 C C . TYR A 1 87 ? 6.000 0.584 0.110 1.00 78.50 87 TYR A C 1
ATOM 721 O O . TYR A 1 87 ? 6.645 1.104 -0.799 1.00 78.50 87 TYR A O 1
ATOM 729 N N . SER A 1 88 ? 6.275 -0.641 0.570 1.00 84.56 88 SER A N 1
ATOM 730 C CA . SER A 1 88 ? 7.367 -1.472 0.041 1.00 84.56 88 SER A CA 1
ATOM 731 C C . SER A 1 88 ? 7.204 -1.765 -1.454 1.00 84.56 88 SER A C 1
ATOM 733 O O . SER A 1 88 ? 8.153 -1.597 -2.218 1.00 84.56 88 SER A O 1
ATOM 735 N N . LEU A 1 89 ? 5.999 -2.139 -1.896 1.00 84.44 89 LEU A N 1
ATOM 736 C CA . LEU A 1 89 ? 5.722 -2.403 -3.313 1.00 84.44 89 LEU A CA 1
ATOM 737 C C . LEU A 1 89 ? 5.922 -1.153 -4.181 1.00 84.44 89 LEU A C 1
ATOM 739 O O . LEU A 1 89 ?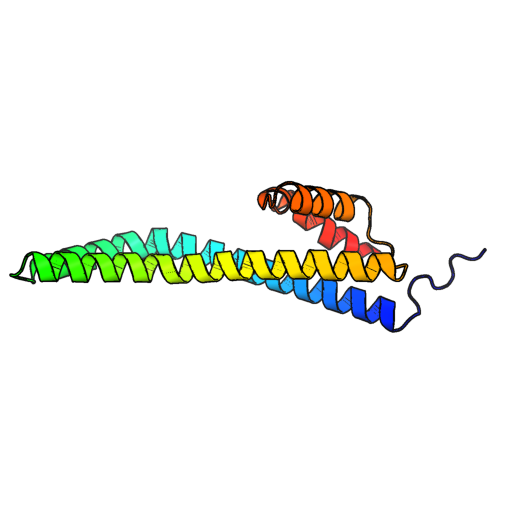 6.430 -1.241 -5.298 1.00 84.44 89 LEU A O 1
ATOM 743 N N . PHE A 1 90 ? 5.579 0.034 -3.671 1.00 82.06 90 PHE A N 1
ATOM 744 C CA . PHE A 1 90 ? 5.862 1.285 -4.377 1.00 82.06 90 PHE A CA 1
ATOM 745 C C . PHE A 1 90 ? 7.358 1.569 -4.505 1.00 82.06 90 PHE A C 1
ATOM 747 O O . PHE A 1 90 ? 7.806 2.011 -5.565 1.00 82.06 90 PHE A O 1
ATOM 754 N N . GLN A 1 91 ? 8.138 1.317 -3.452 1.00 82.06 91 GLN A N 1
ATOM 755 C CA . GLN A 1 91 ? 9.593 1.451 -3.517 1.00 82.06 91 GLN A CA 1
ATOM 756 C C . GLN A 1 91 ? 10.189 0.507 -4.566 1.00 82.06 91 GLN A C 1
ATOM 758 O O . GLN A 1 91 ? 11.040 0.926 -5.355 1.00 82.06 91 GLN A O 1
ATOM 763 N N . GLU A 1 92 ? 9.700 -0.731 -4.622 1.00 86.50 92 GLU A N 1
ATOM 764 C CA . GLU A 1 92 ? 10.123 -1.722 -5.607 1.00 86.50 92 GLU A CA 1
ATOM 765 C C . GLU A 1 92 ? 9.751 -1.313 -7.036 1.00 86.50 92 GLU A C 1
ATOM 767 O O . GLU A 1 92 ? 10.614 -1.297 -7.913 1.00 86.50 92 GLU A O 1
ATOM 772 N N . LEU A 1 93 ? 8.513 -0.862 -7.265 1.00 83.81 93 LEU A N 1
ATOM 773 C CA . LEU A 1 93 ? 8.065 -0.339 -8.560 1.00 83.81 93 LEU A CA 1
ATOM 774 C C . LEU A 1 93 ? 8.971 0.795 -9.058 1.00 83.81 93 LEU A C 1
ATOM 776 O O . LEU A 1 93 ? 9.410 0.795 -10.210 1.00 83.81 93 LEU A O 1
ATOM 780 N N . VAL A 1 94 ? 9.292 1.750 -8.184 1.00 82.44 94 VAL A N 1
ATOM 781 C CA . VAL A 1 94 ? 10.171 2.879 -8.515 1.00 82.44 94 VAL A CA 1
ATOM 782 C C . VAL A 1 94 ? 11.585 2.399 -8.836 1.00 82.44 94 VAL A C 1
ATOM 784 O O . VAL A 1 94 ? 12.197 2.896 -9.784 1.00 82.44 94 VAL A O 1
ATOM 787 N N . ALA A 1 95 ? 12.120 1.445 -8.073 1.00 85.12 95 ALA A N 1
ATOM 788 C CA . ALA A 1 95 ? 13.443 0.881 -8.313 1.00 85.12 95 ALA A CA 1
ATOM 789 C C . ALA A 1 95 ? 13.512 0.138 -9.657 1.00 85.12 95 ALA A C 1
ATOM 791 O O . ALA A 1 95 ? 14.445 0.366 -10.431 1.00 85.12 95 ALA A O 1
ATOM 792 N N . THR A 1 96 ? 12.512 -0.691 -9.962 1.00 83.88 96 THR A N 1
ATOM 793 C CA . THR A 1 96 ? 12.410 -1.440 -11.221 1.00 83.88 96 THR A CA 1
ATOM 794 C C . THR A 1 96 ? 12.293 -0.502 -12.416 1.00 83.88 96 THR A C 1
ATOM 796 O O . THR A 1 96 ? 13.017 -0.677 -13.394 1.00 83.88 96 THR A O 1
ATOM 799 N N . LEU A 1 97 ? 11.488 0.561 -12.321 1.00 80.88 97 LEU A N 1
ATOM 800 C CA . LEU A 1 97 ? 11.370 1.567 -13.382 1.00 80.88 97 LEU A CA 1
ATOM 801 C C . LEU A 1 97 ? 12.690 2.312 -13.632 1.00 80.88 97 LEU A C 1
ATOM 803 O O . LEU A 1 97 ? 13.064 2.506 -14.786 1.00 80.88 97 LEU A O 1
ATOM 807 N N . ASN A 1 98 ? 13.444 2.660 -12.583 1.00 82.62 98 ASN A N 1
ATOM 808 C CA . ASN A 1 98 ? 14.763 3.289 -12.748 1.00 82.62 98 ASN A CA 1
ATOM 809 C C . ASN A 1 98 ? 15.767 2.351 -13.421 1.00 82.62 98 ASN A C 1
ATOM 811 O O . ASN A 1 98 ? 16.509 2.775 -14.306 1.00 82.62 98 ASN A O 1
ATOM 815 N N . LYS A 1 99 ? 15.793 1.078 -13.008 1.00 83.38 99 LYS A N 1
ATOM 816 C CA . LYS A 1 99 ? 16.652 0.061 -13.627 1.00 83.38 99 LYS A CA 1
ATOM 817 C C . LYS A 1 99 ? 16.279 -0.144 -15.090 1.00 83.38 99 LYS A C 1
ATOM 819 O O . LYS A 1 99 ? 17.170 -0.180 -15.931 1.00 83.38 99 LYS A O 1
ATOM 824 N N . ALA A 1 100 ? 14.989 -0.222 -15.401 1.00 79.44 100 ALA A N 1
ATOM 825 C CA . ALA A 1 100 ? 14.514 -0.333 -16.771 1.00 79.44 100 ALA A CA 1
ATOM 826 C C . ALA A 1 100 ? 14.993 0.871 -17.605 1.00 79.44 100 ALA A C 1
ATOM 828 O O . ALA A 1 100 ? 15.608 0.679 -18.653 1.00 79.44 100 ALA A O 1
ATOM 829 N N . GLN A 1 101 ? 14.800 2.106 -17.120 1.00 78.00 101 GLN A N 1
ATOM 830 C CA . GLN A 1 101 ? 15.257 3.321 -17.811 1.00 78.00 101 GLN A CA 1
ATOM 831 C C . GLN A 1 101 ? 16.769 3.349 -18.042 1.00 78.00 101 GLN A C 1
ATOM 833 O O . GLN A 1 101 ? 17.210 3.680 -19.142 1.00 78.00 101 GLN A O 1
ATOM 838 N N . ALA A 1 102 ? 17.564 2.971 -17.037 1.00 80.00 102 ALA A N 1
ATOM 839 C CA . ALA A 1 102 ? 19.018 2.884 -17.162 1.00 80.00 102 ALA A CA 1
ATOM 840 C C . ALA A 1 102 ? 19.457 1.870 -18.235 1.00 80.00 102 ALA A C 1
ATOM 842 O O . ALA A 1 102 ? 20.494 2.053 -18.864 1.00 80.00 102 ALA A O 1
ATOM 843 N N . ASN A 1 103 ? 18.640 0.843 -18.487 1.00 78.50 103 ASN A N 1
ATOM 844 C CA . ASN A 1 103 ? 18.842 -0.155 -19.540 1.00 78.50 103 ASN A CA 1
ATOM 845 C C . ASN A 1 103 ? 18.152 0.215 -20.870 1.00 78.50 103 ASN A C 1
ATOM 847 O O . ASN A 1 103 ? 17.951 -0.642 -21.728 1.00 78.50 103 ASN A O 1
ATOM 851 N N . GLY A 1 104 ? 17.783 1.487 -21.060 1.00 71.56 104 GLY A N 1
ATOM 852 C CA . GLY A 1 104 ? 17.225 1.996 -22.316 1.00 71.56 104 GLY A CA 1
ATOM 853 C C . GLY A 1 104 ? 15.718 1.789 -22.488 1.00 71.56 104 GLY A C 1
ATOM 854 O O . GLY A 1 104 ? 15.176 2.140 -23.538 1.00 71.56 104 GLY A O 1
ATOM 855 N N . PHE A 1 105 ? 15.016 1.273 -21.473 1.00 73.06 105 PHE A N 1
ATOM 856 C CA . PHE A 1 105 ? 13.560 1.152 -21.502 1.00 73.06 105 PHE A CA 1
ATOM 857 C C . PHE A 1 105 ? 12.899 2.535 -21.436 1.00 73.06 105 PHE A C 1
ATOM 859 O O . PHE A 1 105 ? 13.105 3.311 -20.497 1.00 73.06 105 PHE A O 1
ATOM 866 N N . LYS A 1 106 ? 12.054 2.849 -22.419 1.00 74.94 106 LYS A N 1
ATOM 867 C CA . LYS A 1 106 ? 11.336 4.127 -22.459 1.00 74.94 106 LYS A CA 1
ATOM 868 C C . LYS A 1 106 ? 10.069 4.065 -21.614 1.00 74.94 106 LYS A C 1
ATOM 870 O O . LYS A 1 106 ? 9.013 3.652 -22.079 1.00 74.94 106 LYS A O 1
ATOM 875 N N . VAL A 1 107 ? 10.169 4.543 -20.379 1.00 74.50 107 VAL A N 1
ATOM 876 C CA . VAL A 1 107 ? 8.998 4.829 -19.537 1.00 74.50 107 VAL A CA 1
ATOM 877 C C . VAL A 1 107 ? 8.305 6.101 -20.057 1.00 74.50 107 VAL A C 1
ATOM 879 O O . VAL A 1 107 ? 9.005 7.086 -20.295 1.00 74.50 107 VAL A O 1
ATOM 882 N N . PRO A 1 108 ? 6.970 6.144 -20.220 1.00 77.44 108 PRO A N 1
ATOM 883 C CA . PRO A 1 108 ? 6.258 7.362 -20.615 1.00 77.44 108 PRO A CA 1
ATOM 884 C C . PRO A 1 108 ? 6.468 8.515 -19.629 1.00 77.44 108 PRO A C 1
ATOM 886 O O . PRO A 1 108 ? 6.497 8.293 -18.418 1.00 77.44 108 PRO A O 1
ATOM 889 N N . SER A 1 109 ? 6.552 9.754 -20.123 1.00 77.62 109 SER A N 1
ATOM 890 C CA . SER A 1 109 ? 6.741 10.954 -19.288 1.00 77.62 109 SER A CA 1
ATOM 891 C C . SER A 1 109 ? 5.672 11.093 -18.200 1.00 77.62 109 SER A C 1
ATOM 893 O O . SER A 1 109 ? 5.996 11.380 -17.053 1.00 77.62 109 SER A O 1
ATOM 895 N N . SER A 1 110 ? 4.416 10.771 -18.521 1.00 75.19 110 SER A N 1
ATOM 896 C CA . SER A 1 110 ? 3.298 10.788 -17.571 1.00 75.19 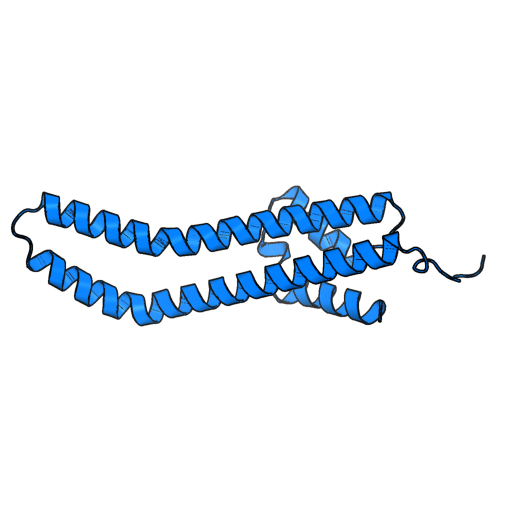110 SER A CA 1
ATOM 897 C C . SER A 1 110 ? 3.512 9.873 -16.360 1.00 75.19 110 SER A C 1
ATOM 899 O O . SER A 1 110 ? 3.087 10.210 -15.257 1.00 75.19 110 SER A O 1
ATOM 901 N N . VAL A 1 111 ? 4.189 8.735 -16.547 1.00 76.75 111 VAL A N 1
ATOM 902 C CA . VAL A 1 111 ? 4.574 7.812 -15.472 1.00 76.75 111 VAL A CA 1
ATOM 903 C C . VAL A 1 111 ? 5.835 8.318 -14.766 1.00 76.75 111 VAL A C 1
ATOM 905 O O . VAL A 1 111 ? 5.903 8.276 -13.540 1.00 76.75 111 VAL A O 1
ATOM 908 N N . GLN A 1 112 ? 6.809 8.867 -15.499 1.00 76.38 112 GLN A N 1
ATOM 909 C CA . GLN A 1 112 ? 8.026 9.453 -14.915 1.00 76.38 112 GLN A CA 1
ATOM 910 C C . GLN A 1 112 ? 7.729 10.601 -13.939 1.00 76.38 112 GLN A C 1
ATOM 912 O O . GLN A 1 112 ? 8.372 10.700 -12.889 1.00 76.38 112 GLN A O 1
ATOM 917 N N . ASP A 1 113 ? 6.741 11.440 -14.249 1.00 77.31 113 ASP A N 1
ATOM 918 C CA . ASP A 1 113 ? 6.332 12.555 -13.395 1.00 77.31 113 ASP A CA 1
ATOM 919 C C . ASP A 1 113 ? 5.778 12.064 -12.054 1.00 77.31 113 ASP A C 1
ATOM 921 O O . ASP A 1 113 ? 6.148 12.591 -11.002 1.00 77.31 113 ASP A O 1
ATOM 925 N N . LEU A 1 114 ? 4.966 11.001 -12.070 1.00 73.50 114 LEU A N 1
ATOM 926 C CA . LEU A 1 114 ? 4.446 10.373 -10.851 1.00 73.50 114 LEU A CA 1
ATOM 927 C C . LEU A 1 114 ? 5.567 9.811 -9.977 1.00 73.50 114 LEU A C 1
ATOM 929 O O . LEU A 1 114 ? 5.601 10.050 -8.770 1.00 73.50 114 LEU A O 1
ATOM 933 N N . LEU A 1 115 ? 6.525 9.109 -10.588 1.00 72.69 115 LEU A N 1
ATOM 934 C CA . LEU A 1 115 ? 7.672 8.552 -9.867 1.00 72.69 115 LEU A CA 1
ATOM 935 C C . LEU A 1 115 ? 8.543 9.655 -9.264 1.00 72.69 115 LEU A C 1
ATOM 937 O O . LEU A 1 115 ? 9.039 9.519 -8.148 1.00 72.69 115 LEU A O 1
ATOM 941 N N . SER A 1 116 ? 8.720 10.761 -9.985 1.00 75.56 116 SER A N 1
ATOM 942 C CA . SER A 1 116 ? 9.501 11.909 -9.522 1.00 75.56 116 SER A CA 1
ATOM 943 C C . SER A 1 116 ? 8.817 12.655 -8.375 1.00 75.56 116 SER A C 1
ATOM 945 O O . SER A 1 116 ? 9.496 13.241 -7.531 1.00 75.56 116 SER A O 1
ATOM 947 N N . GLN A 1 117 ? 7.483 12.653 -8.322 1.00 71.56 117 GLN A N 1
ATOM 948 C CA . GLN A 1 117 ? 6.722 13.170 -7.181 1.00 71.56 117 GLN A CA 1
ATOM 949 C C . GLN A 1 117 ? 6.844 12.248 -5.962 1.00 71.56 117 GLN A C 1
ATOM 951 O O . GLN A 1 117 ? 7.121 12.730 -4.863 1.00 71.56 117 GLN A O 1
ATOM 956 N N . PHE A 1 118 ? 6.739 10.930 -6.161 1.00 70.25 118 PHE A N 1
ATOM 957 C CA . PHE A 1 118 ? 6.930 9.963 -5.081 1.00 70.25 118 PHE A CA 1
ATOM 958 C C . PHE A 1 118 ? 8.352 10.015 -4.502 1.00 70.25 118 PHE A C 1
ATOM 960 O O . PHE A 1 118 ? 8.511 10.095 -3.292 1.00 70.25 118 PHE A O 1
ATOM 967 N N . LYS A 1 119 ? 9.395 10.062 -5.342 1.00 70.75 119 LYS A N 1
ATOM 968 C CA . LYS A 1 119 ? 10.798 10.140 -4.888 1.00 70.75 119 LYS A CA 1
ATOM 969 C C . LYS A 1 119 ? 11.115 11.379 -4.055 1.00 70.75 119 LYS A C 1
ATOM 971 O O . LYS A 1 119 ? 11.933 11.296 -3.148 1.00 70.75 119 LYS A O 1
ATOM 976 N N . ARG A 1 120 ? 10.539 12.533 -4.406 1.00 71.00 120 ARG A N 1
ATOM 977 C CA . ARG A 1 120 ? 10.867 13.802 -3.742 1.00 71.00 120 ARG A CA 1
ATOM 978 C C . ARG A 1 120 ? 10.273 13.891 -2.343 1.00 71.00 120 ARG A C 1
ATOM 980 O O . ARG A 1 120 ? 10.928 14.408 -1.447 1.00 71.00 120 ARG A O 1
ATOM 987 N N . ASN A 1 121 ? 9.056 13.382 -2.167 1.00 65.75 121 ASN A N 1
ATOM 988 C CA . ASN A 1 121 ? 8.271 13.680 -0.971 1.00 65.75 121 ASN A CA 1
ATOM 989 C C . ASN A 1 121 ? 7.794 12.421 -0.230 1.00 65.75 121 ASN A C 1
ATOM 991 O O . ASN A 1 121 ? 7.030 12.548 0.723 1.00 65.75 121 ASN A O 1
ATOM 995 N N . SER A 1 122 ? 8.137 11.218 -0.712 1.00 63.75 122 SER A N 1
ATOM 996 C CA . SER A 1 122 ? 7.486 9.951 -0.330 1.00 63.75 122 SER A CA 1
ATOM 997 C C . SER A 1 122 ? 5.956 10.044 -0.368 1.00 63.75 122 SER A C 1
ATOM 999 O O . SER A 1 122 ? 5.255 9.324 0.345 1.00 63.75 122 SER A O 1
ATOM 1001 N N . ASN A 1 123 ? 5.427 10.970 -1.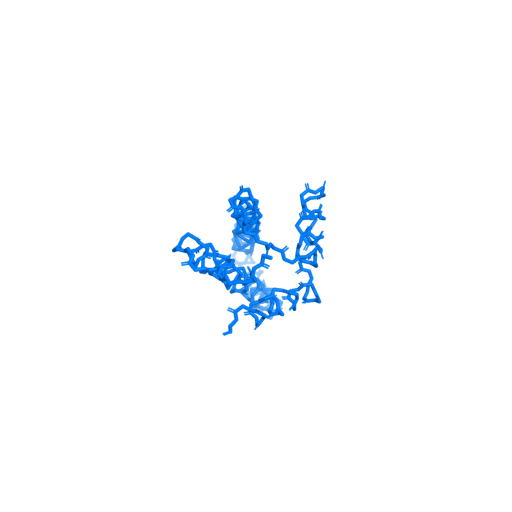179 1.00 64.75 123 ASN A N 1
ATOM 1002 C CA . ASN A 1 123 ? 4.024 11.327 -1.120 1.00 64.75 123 ASN A CA 1
ATOM 1003 C C . ASN A 1 123 ? 3.208 10.296 -1.902 1.00 64.75 123 ASN A C 1
ATOM 1005 O O . ASN A 1 123 ? 3.238 10.252 -3.133 1.00 64.75 123 ASN A O 1
ATOM 1009 N N . ILE A 1 124 ? 2.456 9.491 -1.156 1.00 61.59 124 ILE A N 1
ATOM 1010 C CA . ILE A 1 124 ? 1.513 8.500 -1.672 1.00 61.59 124 ILE A CA 1
ATOM 1011 C C . ILE A 1 124 ? 0.363 9.141 -2.473 1.00 61.59 124 ILE A C 1
ATOM 1013 O O . ILE A 1 124 ? -0.262 8.445 -3.272 1.00 61.59 124 ILE A O 1
ATOM 1017 N N . ASP A 1 125 ? 0.117 10.453 -2.354 1.00 57.59 125 ASP A N 1
ATOM 1018 C CA . ASP A 1 125 ? -0.871 11.186 -3.165 1.00 57.59 125 ASP A CA 1
ATOM 1019 C C . ASP A 1 125 ? -0.551 11.175 -4.666 1.00 57.59 125 ASP A C 1
ATOM 1021 O O . ASP A 1 125 ? -1.453 11.326 -5.494 1.00 57.59 125 ASP A O 1
ATOM 1025 N N . ALA A 1 126 ? 0.708 10.926 -5.049 1.00 55.19 126 ALA A N 1
ATOM 1026 C CA . ALA A 1 126 ? 1.068 10.658 -6.443 1.00 55.19 126 ALA A CA 1
ATOM 1027 C C . ALA A 1 126 ? 0.355 9.403 -6.996 1.00 55.19 126 ALA A C 1
ATOM 1029 O O . ALA A 1 126 ? 0.284 9.209 -8.204 1.00 55.19 126 ALA A O 1
ATOM 1030 N N . PHE A 1 127 ? -0.242 8.578 -6.132 1.00 59.22 127 PHE A N 1
ATOM 1031 C CA . PHE A 1 127 ? -0.937 7.338 -6.472 1.00 59.22 127 PHE A CA 1
ATOM 1032 C C . PHE A 1 127 ? -2.436 7.371 -6.163 1.00 59.22 127 PHE A C 1
ATOM 1034 O O . PHE A 1 127 ? -3.049 6.334 -5.901 1.00 59.22 127 PHE A O 1
ATOM 1041 N N . LYS A 1 128 ? -3.043 8.562 -6.203 1.00 65.12 128 LYS A N 1
ATOM 1042 C CA . LYS A 1 128 ? -4.501 8.699 -6.281 1.00 65.12 128 LYS A CA 1
ATOM 1043 C C . LYS A 1 128 ? -5.068 7.934 -7.488 1.00 65.12 128 LYS A C 1
ATOM 1045 O O . LYS A 1 128 ? -4.355 7.769 -8.484 1.00 65.12 128 LYS A O 1
ATOM 1050 N N . PRO A 1 129 ? -6.341 7.497 -7.438 1.00 61.28 129 PRO A N 1
ATOM 1051 C CA . PRO A 1 129 ? -6.973 6.746 -8.523 1.00 61.28 129 PRO A CA 1
ATOM 1052 C C . PRO A 1 129 ? -6.789 7.390 -9.906 1.00 61.28 129 PRO A C 1
ATOM 1054 O O . PRO A 1 129 ? -6.486 6.686 -10.868 1.00 61.28 129 PRO A O 1
ATOM 1057 N N . GLU A 1 130 ? -6.868 8.724 -10.000 1.00 64.56 130 GLU A N 1
ATOM 1058 C CA . GLU A 1 130 ? -6.671 9.462 -11.257 1.00 64.56 130 GLU A CA 1
ATOM 1059 C C . GLU A 1 130 ? -5.261 9.344 -11.864 1.00 64.56 130 GLU A C 1
ATOM 1061 O O . GLU A 1 130 ? -5.080 9.542 -13.061 1.00 64.56 130 GLU A O 1
ATOM 1066 N N . ASN A 1 131 ? -4.251 9.016 -11.060 1.00 69.50 131 ASN A N 1
ATOM 1067 C CA . ASN A 1 131 ? -2.878 8.828 -11.519 1.00 69.50 131 ASN A CA 1
ATOM 1068 C C . ASN A 1 131 ? -2.605 7.375 -11.924 1.00 69.50 131 ASN A C 1
ATOM 1070 O O . ASN A 1 131 ? -1.670 7.101 -12.673 1.00 69.50 131 ASN A O 1
ATOM 1074 N N . TRP A 1 132 ? -3.445 6.443 -11.477 1.00 70.62 132 TRP A N 1
ATOM 1075 C CA . TRP A 1 132 ? -3.319 5.018 -11.767 1.00 70.62 132 TRP A CA 1
ATOM 1076 C C . TRP A 1 132 ? -3.802 4.640 -13.173 1.00 70.62 132 TRP A C 1
ATOM 1078 O O . TRP A 1 132 ? -3.287 3.700 -13.786 1.00 70.62 132 TRP A O 1
ATOM 1088 N N . SER A 1 133 ? -4.712 5.431 -13.747 1.00 74.06 133 SER A N 1
ATOM 1089 C CA . SER A 1 133 ? -5.115 5.316 -15.156 1.00 74.06 133 SER A CA 1
ATOM 1090 C C . SER A 1 133 ? -3.931 5.465 -16.120 1.00 74.06 133 SER A C 1
ATOM 1092 O O . SER A 1 133 ? -3.889 4.775 -17.137 1.00 74.06 133 SER A O 1
ATOM 1094 N N . LYS A 1 134 ? -2.909 6.255 -15.761 1.00 75.50 134 LYS A N 1
ATOM 1095 C CA . LYS A 1 134 ? -1.689 6.453 -16.565 1.00 75.50 134 LYS A CA 1
ATOM 1096 C C . LYS A 1 134 ? -0.886 5.159 -16.746 1.00 75.50 134 LYS A C 1
ATOM 1098 O O . LYS A 1 134 ? -0.303 4.949 -17.805 1.00 75.50 134 LYS A O 1
ATOM 1103 N N . PHE A 1 135 ? -0.893 4.255 -15.758 1.00 74.81 135 PHE A N 1
ATOM 1104 C CA . PHE A 1 135 ? -0.292 2.921 -15.905 1.00 74.81 135 PHE A CA 1
ATOM 1105 C C . PHE A 1 135 ? -1.122 2.020 -16.824 1.00 74.81 135 PHE A C 1
ATOM 1107 O O . PHE A 1 135 ? -0.566 1.255 -17.606 1.00 74.81 135 PHE A O 1
ATOM 1114 N N . SER A 1 136 ? -2.450 2.147 -16.787 1.00 73.19 136 SER A N 1
ATOM 1115 C CA . SER A 1 136 ? -3.337 1.415 -17.700 1.00 73.19 136 SER A CA 1
ATOM 1116 C C . SER A 1 136 ? -3.148 1.861 -19.154 1.00 73.19 136 SER A C 1
ATOM 1118 O O . SER A 1 136 ? -3.079 1.025 -20.051 1.00 73.19 136 SER A O 1
ATOM 1120 N N . GLU A 1 137 ? -3.028 3.168 -19.394 1.00 74.31 137 GLU A N 1
ATOM 1121 C CA . GLU A 1 137 ? -2.708 3.743 -20.708 1.00 74.31 137 GLU A CA 1
ATOM 1122 C C . GLU A 1 137 ? -1.320 3.325 -21.185 1.00 74.31 137 GLU A C 1
ATOM 1124 O O . GLU A 1 137 ? -1.166 2.891 -22.329 1.00 74.31 137 GLU A O 1
ATOM 1129 N N . PHE A 1 138 ? -0.328 3.372 -20.290 1.00 77.56 138 PHE A N 1
ATOM 1130 C CA . PHE A 1 138 ? 1.002 2.847 -20.559 1.00 77.56 138 PHE A CA 1
ATOM 1131 C C . PHE A 1 138 ? 0.912 1.396 -21.030 1.00 77.56 138 PHE A C 1
ATOM 1133 O O . PHE A 1 138 ? 1.324 1.122 -22.147 1.00 77.56 138 PHE A O 1
ATOM 1140 N N . PHE A 1 139 ? 0.295 0.481 -20.281 1.00 76.19 139 PHE A N 1
ATOM 1141 C CA . PHE A 1 139 ? 0.224 -0.927 -20.686 1.00 76.19 139 PHE A CA 1
ATOM 1142 C C . PHE A 1 139 ? -0.557 -1.173 -21.979 1.00 76.19 139 PHE A C 1
ATOM 1144 O O . PHE A 1 139 ? -0.174 -2.066 -22.732 1.00 76.19 139 PHE A O 1
ATOM 1151 N N . LYS A 1 140 ? -1.605 -0.388 -22.261 1.00 73.44 140 LYS A N 1
ATOM 1152 C CA . LYS A 1 140 ? -2.346 -0.451 -23.533 1.00 73.44 140 LYS A CA 1
ATOM 1153 C C . LYS A 1 140 ? -1.502 -0.009 -24.726 1.00 73.44 140 LYS A C 1
ATOM 1155 O O . LYS A 1 140 ? -1.636 -0.586 -25.791 1.00 73.44 140 LYS A O 1
ATOM 1160 N N . SER A 1 141 ? -0.617 0.973 -24.547 1.00 64.94 141 SER A N 1
ATOM 1161 C CA . SER A 1 141 ? 0.311 1.415 -25.601 1.00 64.94 141 SER A CA 1
ATOM 1162 C C . SER A 1 141 ? 1.432 0.411 -25.913 1.00 64.94 141 SER A C 1
ATOM 1164 O O . SER A 1 141 ? 2.212 0.648 -26.830 1.00 64.94 141 SER A O 1
ATOM 1166 N N . GLN A 1 142 ? 1.542 -0.669 -25.129 1.00 62.09 142 GLN A N 1
ATOM 1167 C CA . GLN A 1 142 ? 2.577 -1.706 -25.246 1.00 62.09 142 GLN A CA 1
ATOM 1168 C C . GLN A 1 142 ? 2.008 -3.086 -25.640 1.00 62.09 142 GLN A C 1
ATOM 1170 O O . GLN A 1 142 ? 2.746 -4.071 -25.582 1.00 62.09 142 GLN A O 1
ATOM 1175 N N . ALA A 1 143 ? 0.707 -3.178 -25.937 1.00 54.28 143 ALA A N 1
ATOM 1176 C CA . ALA A 1 143 ? 0.017 -4.391 -26.388 1.00 54.28 143 ALA A CA 1
ATOM 1177 C C . ALA A 1 143 ? -0.194 -4.340 -27.905 1.00 54.28 143 ALA A C 1
ATOM 1179 O O . ALA A 1 143 ? -0.066 -5.411 -28.534 1.00 54.28 143 ALA A O 1
#

Foldseek 3Di:
DDPPPLQVDPVNVVLLVVLVVLLVVLVVLVVVLVVLVVCCVPVVVVVVVVLVVVLVVDPDPVVSVVSVVVVVCVSVVVSVVSVVVSLVSLVVSLVSVVVCVVVVNDDDPLVVVLSVVCVPPVDCVSVDPVSSVSVVVVVVVVD

pLDDT: mean 75.5, std 10.82, range [34.72, 91.62]